Protein AF-A0A1R0Y9J0-F1 (afdb_monomer_lite)

Organism: NCBI:txid189426

Foldseek 3Di:
DVVVVVVVLVVVCVVCVVVVHDQPDDPDDFAAEAAQPPRHGDDDSSRRVDHHDYDDDPVRVVVVVD

pLDDT: mean 87.8, std 8.11, range [54.44, 95.56]

InterPro domains:
  IPR013610 ArdC, N-terminal ssDNA binding domain [PF08401] (5-60)

Structure (mmCIF, N/CA/C/O bac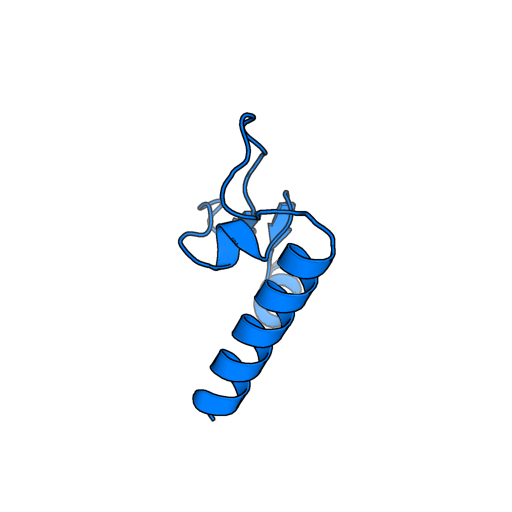kbone):
data_AF-A0A1R0Y9J0-F1
#
_entry.id   AF-A0A1R0Y9J0-F1
#
loop_
_atom_site.group_PDB
_atom_site.id
_atom_site.type_symbol
_atom_site.label_atom_id
_atom_site.label_alt_id
_atom_site.label_comp_id
_atom_site.label_asym_id
_atom_site.label_entity_id
_atom_site.label_seq_id
_atom_site.pdbx_PDB_ins_code
_atom_site.Cartn_x
_atom_site.Cartn_y
_atom_site.Cartn_z
_atom_site.occupancy
_atom_site.B_iso_or_equiv
_atom_site.auth_seq_id
_atom_site.auth_comp_id
_atom_site.auth_asym_id
_atom_site.auth_atom_id
_atom_site.pdbx_PDB_model_num
ATOM 1 N N . MET A 1 1 ? 17.539 -2.242 6.722 1.00 61.97 1 MET A N 1
ATOM 2 C CA . MET A 1 1 ? 16.118 -2.658 6.856 1.00 61.97 1 MET A CA 1
ATOM 3 C C . MET A 1 1 ? 15.249 -2.064 5.750 1.00 61.97 1 MET A C 1
ATOM 5 O O . MET A 1 1 ? 14.483 -2.797 5.141 1.00 61.97 1 MET A O 1
ATOM 9 N N . SER A 1 2 ? 15.387 -0.762 5.474 1.00 74.38 2 SER A N 1
ATOM 10 C CA . SER A 1 2 ? 14.710 -0.049 4.380 1.00 74.38 2 SER A CA 1
ATOM 11 C C . SER A 1 2 ? 14.898 -0.708 3.016 1.00 74.38 2 SER A C 1
ATOM 13 O O . SER A 1 2 ? 13.931 -0.897 2.291 1.00 74.38 2 SER A O 1
ATOM 15 N N . ASP A 1 3 ? 16.124 -1.117 2.701 1.00 87.69 3 ASP A N 1
ATOM 16 C CA . ASP A 1 3 ? 16.473 -1.556 1.345 1.00 87.69 3 ASP A CA 1
ATOM 17 C C . ASP A 1 3 ? 15.805 -2.884 0.983 1.00 87.69 3 ASP A C 1
ATOM 19 O O . ASP A 1 3 ? 15.394 -3.085 -0.155 1.00 87.69 3 ASP A O 1
ATOM 23 N N . ILE A 1 4 ? 15.581 -3.750 1.978 1.00 94.00 4 ILE A N 1
ATOM 24 C CA . ILE A 1 4 ? 14.824 -4.998 1.813 1.00 94.00 4 ILE A CA 1
ATOM 25 C C . ILE A 1 4 ? 13.350 -4.691 1.508 1.00 94.00 4 ILE A C 1
ATOM 27 O O . ILE A 1 4 ? 12.768 -5.300 0.614 1.00 94.00 4 ILE A O 1
ATOM 31 N N . ILE A 1 5 ? 12.747 -3.724 2.214 1.00 92.06 5 ILE A N 1
ATOM 32 C CA . ILE A 1 5 ? 11.357 -3.296 1.981 1.00 92.06 5 ILE A CA 1
ATOM 33 C C . ILE A 1 5 ? 11.221 -2.668 0.589 1.00 92.06 5 ILE A C 1
ATOM 35 O O . ILE A 1 5 ? 10.311 -3.023 -0.159 1.00 92.06 5 ILE A O 1
ATOM 39 N N . TYR A 1 6 ? 12.132 -1.765 0.219 1.00 92.94 6 TYR A N 1
ATOM 40 C CA . TYR A 1 6 ? 12.119 -1.126 -1.095 1.00 92.94 6 TYR A CA 1
ATOM 41 C C . TYR A 1 6 ? 12.317 -2.140 -2.220 1.00 92.94 6 TYR A C 1
ATOM 43 O O . TYR A 1 6 ? 11.569 -2.105 -3.198 1.00 92.94 6 TYR A O 1
ATOM 51 N N . GLY A 1 7 ? 13.250 -3.081 -2.059 1.00 95.56 7 GLY A N 1
ATOM 52 C CA . GLY A 1 7 ? 13.466 -4.171 -3.008 1.00 95.56 7 GLY A CA 1
ATOM 53 C C . GLY A 1 7 ? 12.220 -5.038 -3.174 1.00 95.56 7 GLY A C 1
ATOM 54 O O . GLY A 1 7 ? 11.778 -5.276 -4.293 1.00 95.56 7 GLY A O 1
ATOM 55 N N . MET A 1 8 ? 11.580 -5.429 -2.070 1.00 94.31 8 MET A N 1
ATOM 56 C CA . MET A 1 8 ? 10.351 -6.228 -2.100 1.00 94.31 8 MET A CA 1
ATOM 57 C C . MET A 1 8 ? 9.199 -5.511 -2.818 1.00 94.31 8 MET A C 1
ATOM 59 O O . MET A 1 8 ? 8.510 -6.116 -3.639 1.00 94.31 8 MET A O 1
ATOM 63 N N . ILE A 1 9 ? 8.993 -4.219 -2.539 1.00 91.88 9 ILE A N 1
ATOM 64 C CA . ILE A 1 9 ? 7.960 -3.417 -3.213 1.00 91.88 9 ILE A CA 1
ATOM 65 C C . ILE A 1 9 ? 8.279 -3.281 -4.705 1.00 91.88 9 ILE A C 1
ATOM 67 O O . ILE A 1 9 ? 7.383 -3.428 -5.534 1.00 91.88 9 ILE A O 1
ATOM 71 N N . THR A 1 10 ? 9.544 -3.033 -5.045 1.00 93.25 10 THR A N 1
ATOM 72 C CA . THR A 1 10 ? 9.999 -2.895 -6.434 1.00 93.25 10 THR A CA 1
ATOM 73 C C . THR A 1 10 ? 9.767 -4.181 -7.218 1.00 93.25 10 THR A C 1
ATOM 75 O O . THR A 1 10 ? 9.149 -4.138 -8.278 1.00 93.25 10 THR A O 1
ATOM 78 N N . ASN A 1 11 ? 10.160 -5.331 -6.668 1.00 94.75 11 ASN A N 1
ATOM 79 C CA . ASN A 1 11 ? 9.965 -6.630 -7.311 1.00 94.75 11 ASN A CA 1
ATOM 80 C C . ASN A 1 11 ? 8.482 -6.924 -7.541 1.00 94.75 11 ASN A C 1
ATOM 82 O O . ASN A 1 11 ? 8.087 -7.288 -8.643 1.00 94.75 11 ASN A O 1
ATOM 86 N N . ARG A 1 12 ? 7.630 -6.650 -6.546 1.00 92.25 12 ARG A N 1
ATOM 87 C CA . ARG A 1 12 ? 6.180 -6.804 -6.702 1.00 92.25 12 ARG A CA 1
ATOM 88 C C . ARG A 1 12 ? 5.607 -5.904 -7.800 1.00 92.25 12 ARG A C 1
ATOM 90 O O . ARG A 1 12 ? 4.667 -6.301 -8.482 1.00 92.25 12 ARG A 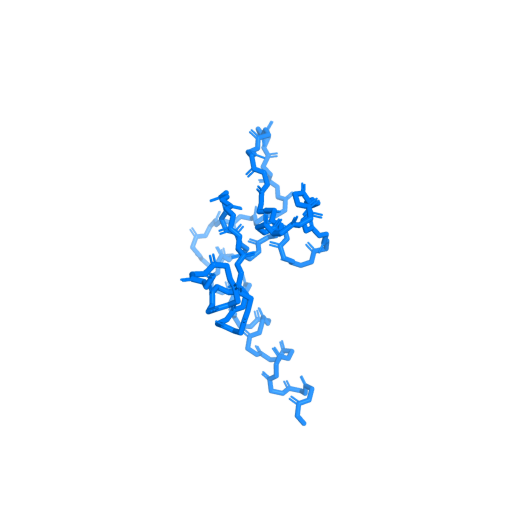O 1
ATOM 97 N N . MET A 1 13 ? 6.145 -4.696 -7.979 1.00 91.69 13 MET A N 1
ATOM 98 C CA . MET A 1 13 ? 5.746 -3.824 -9.088 1.00 91.69 13 MET A CA 1
ATOM 99 C C . MET A 1 13 ? 6.186 -4.383 -10.440 1.00 91.69 13 MET A C 1
ATOM 101 O O . MET A 1 13 ? 5.390 -4.362 -11.374 1.00 91.69 13 MET A O 1
ATOM 105 N N . ILE A 1 14 ? 7.410 -4.907 -10.538 1.00 93.88 14 ILE A N 1
ATOM 106 C CA . ILE A 1 14 ? 7.922 -5.544 -11.758 1.00 93.88 14 ILE A CA 1
ATOM 107 C C . ILE A 1 14 ? 7.030 -6.730 -12.146 1.00 93.88 14 ILE A C 1
ATOM 109 O O . ILE A 1 14 ? 6.541 -6.768 -13.269 1.00 93.88 14 ILE A O 1
ATOM 113 N N . GLU A 1 15 ? 6.696 -7.613 -11.203 1.00 93.31 15 GLU A N 1
ATOM 114 C CA . GLU A 1 15 ? 5.810 -8.760 -11.454 1.00 93.31 15 GLU A CA 1
ATOM 115 C C . GLU A 1 15 ? 4.418 -8.351 -11.968 1.00 93.31 15 GLU A C 1
ATOM 117 O O . GLU A 1 15 ? 3.818 -9.039 -12.796 1.00 93.31 15 GLU A O 1
ATOM 122 N N . LEU A 1 16 ? 3.860 -7.242 -11.465 1.00 89.06 16 LEU A N 1
ATOM 123 C CA . LEU A 1 16 ? 2.573 -6.723 -11.942 1.00 89.06 16 LEU A CA 1
ATOM 124 C C . LEU A 1 16 ? 2.674 -6.208 -13.384 1.00 89.06 16 LEU A C 1
ATOM 126 O O . LEU A 1 16 ? 1.767 -6.455 -14.182 1.00 89.06 16 LEU A O 1
ATOM 130 N N . LEU A 1 17 ? 3.781 -5.538 -13.717 1.00 91.69 17 LEU A N 1
ATOM 131 C CA . LEU A 1 17 ? 4.053 -5.037 -15.063 1.00 91.69 17 LEU A CA 1
ATOM 132 C C . LEU A 1 17 ? 4.286 -6.176 -16.060 1.00 91.69 17 LEU A C 1
ATOM 134 O O . LEU A 1 17 ? 3.750 -6.124 -17.164 1.00 91.69 17 LEU A O 1
ATOM 138 N N . GLU A 1 18 ? 5.017 -7.220 -15.669 1.00 93.81 18 GLU A N 1
ATOM 139 C CA . GLU A 1 18 ? 5.244 -8.420 -16.489 1.00 93.81 18 GLU A CA 1
ATOM 140 C C . GLU A 1 18 ? 3.938 -9.155 -16.815 1.00 93.81 18 GLU A C 1
ATOM 142 O O . GLU A 1 18 ? 3.767 -9.670 -17.916 1.00 93.81 18 GLU A O 1
ATOM 147 N N . LYS A 1 19 ? 2.963 -9.128 -15.899 1.00 90.56 19 LYS A N 1
ATOM 148 C CA . LYS A 1 19 ? 1.601 -9.642 -16.131 1.00 90.56 19 LYS A CA 1
ATOM 149 C C . LYS A 1 19 ? 0.754 -8.746 -17.049 1.00 90.56 19 LYS A C 1
ATOM 151 O O . LYS A 1 19 ? -0.423 -9.032 -17.259 1.00 90.56 19 LYS A O 1
ATOM 156 N N . GLY A 1 20 ? 1.315 -7.653 -17.572 1.00 85.75 20 GLY A N 1
ATOM 157 C CA . GLY A 1 20 ? 0.637 -6.694 -18.447 1.00 85.75 20 GLY A CA 1
ATOM 158 C C . GLY A 1 20 ? -0.262 -5.694 -17.713 1.00 85.75 20 GLY A C 1
ATOM 159 O O . GLY A 1 20 ? -0.949 -4.895 -18.350 1.00 85.75 20 GLY A O 1
ATOM 160 N N . GLY A 1 21 ? -0.273 -5.709 -16.377 1.00 83.62 21 GLY A N 1
ATOM 161 C CA . GLY A 1 21 ? -1.070 -4.795 -15.568 1.00 83.62 21 GLY A CA 1
ATOM 162 C C . GLY A 1 21 ? -0.272 -3.553 -15.185 1.00 83.62 21 GLY A C 1
ATOM 163 O O . GLY A 1 21 ? 0.664 -3.645 -14.401 1.00 83.62 21 GLY A O 1
ATOM 164 N N . VAL A 1 22 ? -0.667 -2.370 -15.669 1.00 86.06 22 VAL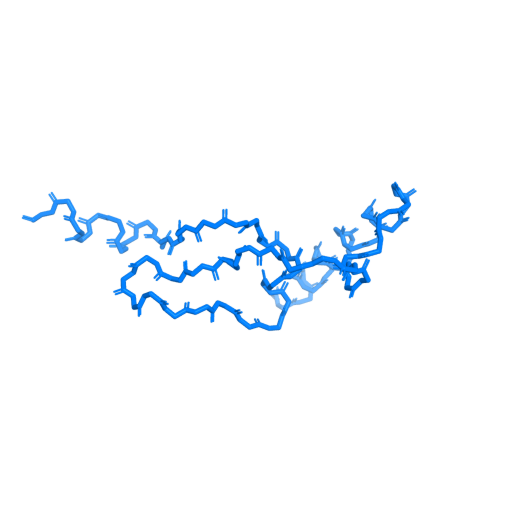 A N 1
ATOM 165 C CA . VAL A 1 22 ? -0.060 -1.095 -15.241 1.00 86.06 22 VAL A CA 1
ATOM 166 C C . VAL A 1 22 ? -0.828 -0.538 -14.031 1.00 86.06 22 VAL A C 1
ATOM 168 O O . VAL A 1 22 ? -1.911 0.025 -14.210 1.00 86.06 22 VAL A O 1
ATOM 171 N N . PRO A 1 23 ? -0.307 -0.626 -12.789 1.00 77.56 23 PRO A N 1
ATOM 172 C CA . PRO A 1 23 ? -1.111 -0.411 -11.574 1.00 77.56 23 PRO A CA 1
ATOM 173 C C . PRO A 1 23 ? -1.676 1.011 -11.428 1.00 77.56 23 PRO A C 1
ATOM 175 O O . PRO A 1 23 ? -2.748 1.219 -10.846 1.00 77.56 23 PRO A O 1
ATOM 178 N N . TRP A 1 24 ? -0.952 2.003 -11.957 1.00 86.06 24 TRP A N 1
ATOM 179 C CA . TRP A 1 24 ? -1.318 3.424 -11.920 1.00 86.06 24 TRP A CA 1
ATOM 180 C C . TRP A 1 24 ? -2.149 3.885 -13.124 1.00 86.06 24 TRP A C 1
ATOM 182 O O . TRP A 1 24 ? -2.670 4.996 -13.104 1.00 86.06 24 TRP A O 1
ATOM 192 N N . ARG A 1 25 ? -2.299 3.060 -14.168 1.00 84.06 25 ARG A N 1
ATOM 193 C CA . ARG A 1 25 ? -3.142 3.375 -15.329 1.00 84.06 25 ARG A CA 1
ATOM 194 C C . ARG A 1 25 ? -4.417 2.549 -15.265 1.00 84.06 25 ARG A C 1
ATOM 196 O O . ARG A 1 25 ? -4.494 1.459 -15.816 1.00 84.06 25 ARG A O 1
ATOM 203 N N . ARG A 1 26 ? -5.427 3.090 -14.586 1.00 79.94 26 ARG A N 1
ATOM 204 C CA . ARG A 1 26 ? -6.781 2.527 -14.539 1.00 79.94 26 ARG A CA 1
ATOM 205 C C . ARG A 1 26 ? -7.772 3.594 -15.019 1.00 79.94 26 ARG A C 1
ATOM 207 O O . ARG A 1 26 ? -7.802 4.664 -14.415 1.00 79.94 26 ARG A O 1
ATOM 214 N N . PRO A 1 27 ? -8.556 3.351 -16.088 1.00 82.44 27 PRO A N 1
ATOM 215 C CA . PRO A 1 27 ? -9.508 4.340 -16.601 1.00 82.44 27 PRO A CA 1
ATOM 216 C C . PRO A 1 27 ? -10.794 4.437 -15.762 1.00 82.44 27 PRO A C 1
ATOM 218 O O . PRO A 1 27 ? -11.589 5.351 -15.957 1.00 82.44 27 PRO A O 1
ATOM 221 N N . TRP A 1 28 ? -10.998 3.525 -14.810 1.00 81.94 28 TRP A N 1
ATOM 222 C CA . TRP A 1 28 ? -12.134 3.511 -13.888 1.00 81.94 28 TRP A CA 1
ATOM 223 C C . TRP A 1 28 ? -11.706 3.849 -12.454 1.00 81.94 28 TRP A C 1
ATOM 225 O O . TRP A 1 28 ? -10.574 3.589 -12.037 1.00 81.94 28 TRP A O 1
ATOM 235 N N . LYS A 1 29 ? -12.641 4.394 -11.667 1.00 75.12 29 LYS A N 1
ATOM 236 C CA . LYS A 1 29 ? -12.468 4.587 -10.221 1.00 75.12 29 LYS A CA 1
ATOM 237 C C . LYS A 1 29 ? -12.832 3.296 -9.490 1.00 75.12 29 LYS A C 1
ATOM 239 O O . LYS A 1 29 ? -13.884 2.722 -9.740 1.00 75.12 29 LYS A O 1
ATOM 244 N N . VAL A 1 30 ? -11.976 2.862 -8.572 1.00 72.62 30 VAL A N 1
ATOM 245 C CA . VAL A 1 30 ? -12.249 1.749 -7.650 1.00 72.62 30 VAL A CA 1
ATOM 246 C C . VAL A 1 30 ? -12.383 2.338 -6.247 1.00 72.62 30 VAL A C 1
ATOM 248 O O . VAL A 1 30 ? -11.682 3.303 -5.931 1.00 72.62 30 VAL A O 1
ATOM 251 N N . GLY A 1 31 ? -13.262 1.776 -5.410 1.00 75.94 31 GLY A N 1
ATOM 252 C CA . GLY A 1 31 ? -13.258 2.069 -3.975 1.00 75.94 31 GLY A CA 1
ATOM 253 C C . GLY A 1 31 ? -11.849 1.855 -3.413 1.00 75.94 31 GLY A C 1
ATOM 254 O O . GLY A 1 31 ? -11.210 0.847 -3.700 1.00 75.94 31 GLY A O 1
ATOM 255 N N . GLY A 1 32 ? -11.308 2.845 -2.709 1.00 85.25 32 GLY A N 1
ATOM 256 C CA . GLY A 1 32 ? -9.940 2.769 -2.200 1.00 85.25 32 GLY A CA 1
ATOM 257 C C . GLY A 1 32 ? -9.838 1.885 -0.961 1.00 85.25 32 GLY A C 1
ATOM 258 O O . GLY A 1 32 ? -10.823 1.663 -0.261 1.00 85.25 32 GLY A O 1
ATOM 259 N N . ALA A 1 33 ? -8.623 1.438 -0.653 1.00 93.00 33 ALA A N 1
ATOM 260 C CA . ALA A 1 33 ? -8.311 0.948 0.680 1.00 93.00 33 ALA A CA 1
ATOM 261 C C . ALA A 1 33 ? -8.487 2.086 1.696 1.00 93.00 33 ALA A C 1
ATOM 263 O O . ALA A 1 33 ? -7.917 3.172 1.518 1.00 93.00 33 ALA A O 1
ATOM 264 N N . VAL A 1 34 ? -9.219 1.833 2.777 1.00 94.44 34 VAL A N 1
ATOM 265 C CA . VAL A 1 34 ? -9.399 2.774 3.887 1.00 94.44 34 VAL A CA 1
ATOM 266 C C . VAL A 1 34 ? -8.886 2.173 5.184 1.00 94.44 34 VAL A C 1
ATOM 268 O O . VAL A 1 34 ? -8.853 0.957 5.375 1.00 94.44 34 VAL A O 1
ATOM 271 N N . ASN A 1 35 ? -8.448 3.033 6.094 1.00 94.06 35 ASN A N 1
ATOM 272 C CA . ASN A 1 35 ? -8.141 2.600 7.445 1.00 94.06 35 ASN A CA 1
ATOM 273 C C . ASN A 1 35 ? -9.444 2.306 8.204 1.00 94.06 35 ASN A C 1
ATOM 275 O O . ASN A 1 35 ? -10.269 3.206 8.322 1.00 94.06 35 ASN A O 1
ATOM 279 N N . LEU A 1 36 ? -9.576 1.105 8.776 1.00 92.44 36 LEU A N 1
ATOM 280 C CA . LEU A 1 36 ? -10.789 0.644 9.469 1.00 92.44 36 LEU A CA 1
ATOM 281 C C . LEU A 1 36 ? -11.289 1.645 10.526 1.00 92.44 36 LEU A C 1
ATOM 283 O O . LEU A 1 36 ? -12.463 1.992 10.564 1.00 92.44 36 LEU A O 1
ATOM 287 N N . LYS A 1 37 ? -10.379 2.163 11.358 1.00 91.56 37 LYS A N 1
ATOM 288 C CA . LYS A 1 37 ? -10.734 3.035 12.486 1.00 91.56 37 LYS A CA 1
ATOM 289 C C . LYS A 1 37 ? -11.097 4.457 12.062 1.00 91.56 37 LYS A C 1
ATOM 291 O O . LYS A 1 37 ? -12.027 5.053 12.587 1.00 91.56 37 LYS A O 1
ATOM 296 N N . THR A 1 38 ? -10.297 5.052 11.180 1.00 91.50 38 THR A N 1
ATOM 297 C CA . THR A 1 3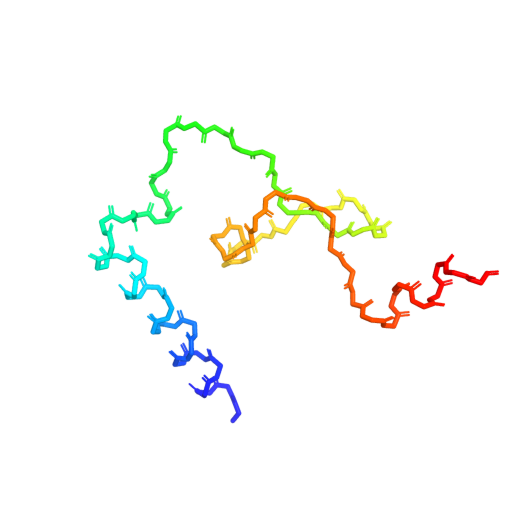8 ? -10.442 6.475 10.815 1.00 91.50 38 THR A CA 1
ATOM 298 C C . THR A 1 38 ? -11.274 6.698 9.562 1.00 91.50 38 THR A C 1
ATOM 300 O O . THR A 1 38 ? -11.577 7.847 9.252 1.00 91.50 38 THR A O 1
ATOM 303 N N . GLN A 1 39 ? -11.576 5.632 8.815 1.00 92.50 39 GLN A N 1
ATOM 304 C CA . GLN A 1 39 ? -12.263 5.664 7.521 1.00 92.50 39 GLN A CA 1
ATOM 305 C C . GLN A 1 39 ? -11.556 6.535 6.468 1.00 92.50 39 GLN A C 1
ATOM 307 O O . GLN A 1 39 ? -12.102 6.868 5.417 1.00 92.50 39 GLN A O 1
ATOM 312 N N . LYS A 1 40 ? -10.292 6.908 6.720 1.00 93.00 40 LYS A N 1
ATOM 313 C CA . LYS A 1 40 ? -9.499 7.724 5.803 1.00 93.00 40 LYS A CA 1
ATOM 314 C C . LYS A 1 40 ? -8.887 6.844 4.712 1.00 93.00 40 LYS A C 1
ATOM 316 O O . LYS A 1 40 ? -8.281 5.818 5.042 1.00 93.00 40 LYS A O 1
ATOM 321 N N . PRO A 1 41 ? -8.970 7.254 3.435 1.00 93.19 41 PRO A N 1
ATOM 322 C CA . PRO A 1 41 ? -8.349 6.524 2.342 1.00 93.19 41 PRO A CA 1
ATOM 323 C C . PRO A 1 41 ? -6.824 6.589 2.428 1.00 93.19 41 PRO A C 1
ATOM 325 O O . PRO A 1 41 ? -6.238 7.645 2.699 1.00 93.19 41 PRO A O 1
ATOM 328 N N . TYR A 1 42 ? -6.179 5.457 2.156 1.00 94.12 42 TYR A N 1
ATOM 329 C CA . TYR A 1 42 ? -4.728 5.393 2.037 1.00 94.12 42 TYR A CA 1
ATOM 330 C C . TYR A 1 42 ? -4.234 6.160 0.803 1.00 94.12 42 TYR A C 1
ATOM 332 O O . TYR A 1 42 ? -4.931 6.291 -0.205 1.00 94.12 42 TYR A O 1
ATOM 340 N N . ARG A 1 43 ? -3.000 6.668 0.888 1.00 90.75 43 ARG A N 1
ATOM 341 C CA . ARG A 1 43 ? -2.357 7.494 -0.143 1.00 90.75 43 ARG A CA 1
ATOM 342 C C . ARG A 1 43 ? -1.068 6.847 -0.650 1.00 90.75 43 ARG A C 1
ATOM 344 O O . ARG A 1 43 ? -0.469 6.016 0.033 1.00 90.75 43 ARG A O 1
ATOM 351 N N . GLY A 1 44 ? -0.614 7.290 -1.821 1.00 90.00 44 GLY A N 1
ATOM 352 C CA . GLY A 1 44 ? 0.671 6.893 -2.393 1.00 90.00 44 GLY A CA 1
ATOM 353 C C . GLY A 1 44 ? 0.697 5.420 -2.799 1.00 90.00 44 GLY A C 1
ATOM 354 O O . GLY A 1 44 ? -0.239 4.919 -3.417 1.00 90.00 44 GLY A O 1
ATOM 355 N N . ILE A 1 45 ? 1.775 4.719 -2.441 1.00 89.75 45 ILE A N 1
ATOM 356 C CA . ILE A 1 45 ? 2.017 3.337 -2.880 1.00 89.75 45 ILE A CA 1
ATOM 357 C C . ILE A 1 45 ? 0.926 2.359 -2.420 1.00 89.75 45 ILE A C 1
ATOM 359 O O . ILE A 1 45 ? 0.584 1.421 -3.136 1.00 89.75 45 ILE A O 1
ATOM 363 N N . ASN A 1 46 ? 0.301 2.621 -1.270 1.00 90.50 46 ASN A N 1
ATOM 364 C CA . ASN A 1 46 ? -0.775 1.788 -0.738 1.00 90.50 46 ASN A CA 1
ATOM 365 C C . ASN A 1 46 ? -2.019 1.798 -1.636 1.00 90.50 46 ASN A C 1
ATOM 367 O O . ASN A 1 46 ? -2.734 0.807 -1.679 1.00 90.50 46 ASN A O 1
ATOM 371 N N . THR A 1 47 ? -2.252 2.863 -2.407 1.00 87.50 47 THR A N 1
ATOM 372 C CA . THR A 1 47 ? -3.352 2.933 -3.386 1.00 87.50 47 THR A CA 1
ATOM 373 C C . THR A 1 47 ? -3.137 1.989 -4.580 1.00 87.50 47 THR A C 1
ATOM 375 O O . THR A 1 47 ? -4.083 1.628 -5.285 1.00 87.50 47 THR A O 1
ATOM 378 N N . LEU A 1 48 ? -1.884 1.600 -4.831 1.00 87.62 48 LEU A N 1
ATOM 379 C CA . LEU A 1 48 ? -1.514 0.661 -5.888 1.00 87.62 48 LEU A CA 1
ATOM 380 C C . LEU A 1 48 ? -1.428 -0.776 -5.366 1.00 87.62 48 LEU A C 1
ATOM 382 O O . LEU A 1 48 ? -1.802 -1.702 -6.078 1.00 87.62 48 LEU A O 1
ATOM 386 N N . LEU A 1 49 ? -0.927 -0.954 -4.142 1.00 88.50 49 LEU A N 1
ATOM 387 C CA . LEU A 1 49 ? -0.658 -2.271 -3.562 1.00 88.50 49 LEU A CA 1
ATOM 388 C C . LEU A 1 49 ? -1.869 -2.906 -2.873 1.00 88.50 49 LEU A C 1
ATOM 390 O O . LEU A 1 49 ? -1.966 -4.134 -2.844 1.00 88.50 49 LEU A O 1
ATOM 394 N N . LEU A 1 50 ? -2.752 -2.096 -2.284 1.00 89.19 50 LEU A N 1
ATOM 395 C CA . LEU A 1 50 ? -3.926 -2.578 -1.562 1.00 89.19 50 LEU A CA 1
ATOM 396 C C . LEU A 1 50 ? -5.149 -2.632 -2.480 1.00 89.19 50 LEU A C 1
ATOM 398 O O . LEU A 1 50 ? -5.339 -1.780 -3.352 1.00 89.19 50 LEU A O 1
ATOM 402 N N . GLY A 1 51 ? -5.986 -3.641 -2.252 1.00 87.62 51 GLY A N 1
ATOM 403 C CA . GLY A 1 51 ? -7.300 -3.742 -2.873 1.00 87.62 51 GLY A CA 1
ATOM 404 C C . GLY A 1 51 ? -8.332 -2.830 -2.194 1.00 87.62 51 GLY A C 1
ATOM 405 O O . GLY A 1 51 ? -8.037 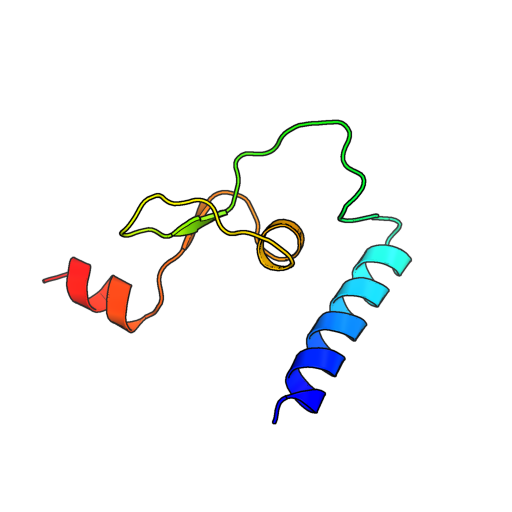-2.216 -1.168 1.00 87.62 51 GLY A O 1
ATOM 406 N N . PRO A 1 52 ? -9.547 -2.724 -2.757 1.00 89.75 52 PRO A N 1
ATOM 407 C CA . PRO A 1 52 ? -10.673 -2.090 -2.072 1.00 89.75 52 PRO A CA 1
ATOM 408 C C . PRO A 1 52 ? -10.956 -2.789 -0.737 1.00 89.75 52 PRO A C 1
ATOM 410 O O . PRO A 1 52 ? -10.965 -4.018 -0.681 1.00 89.75 52 PRO A O 1
ATOM 413 N N . GLY A 1 53 ? -11.230 -2.017 0.316 1.00 92.44 53 GLY A N 1
ATOM 414 C CA . GLY A 1 53 ? -11.650 -2.564 1.607 1.00 92.44 53 GLY A CA 1
ATOM 415 C C . GLY A 1 53 ? -11.137 -1.788 2.814 1.00 92.44 53 GLY A C 1
ATOM 416 O O . GLY A 1 53 ? -10.414 -0.795 2.688 1.00 92.44 53 GLY A O 1
ATOM 417 N N . GLU A 1 54 ? -11.519 -2.266 3.993 1.00 93.94 54 GLU A N 1
ATOM 418 C CA . GLU A 1 54 ? -11.101 -1.714 5.277 1.00 93.94 54 GLU A CA 1
ATOM 419 C C . GLU A 1 54 ? -9.913 -2.501 5.829 1.00 93.94 54 GLU A C 1
ATOM 421 O O . GLU A 1 54 ? -9.926 -3.730 5.880 1.00 93.94 54 GLU A O 1
ATOM 426 N N . TYR A 1 55 ? -8.871 -1.788 6.250 1.00 94.94 55 TYR A N 1
ATOM 427 C CA . TYR A 1 55 ? -7.644 -2.397 6.752 1.00 94.94 55 TYR A CA 1
ATOM 428 C C . TYR A 1 55 ? -7.356 -1.956 8.182 1.00 94.94 55 TYR A C 1
ATOM 430 O O . TYR A 1 55 ? -7.404 -0.767 8.518 1.00 94.94 55 TYR A O 1
ATOM 438 N N . ALA A 1 56 ? -6.976 -2.925 9.009 1.00 94.38 56 ALA A N 1
ATOM 439 C CA . ALA A 1 56 ? -6.532 -2.721 10.377 1.00 94.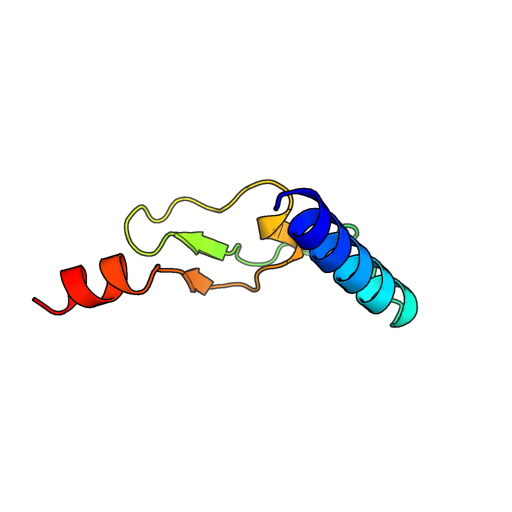38 56 ALA A CA 1
ATOM 440 C C . ALA A 1 56 ? -5.242 -3.495 10.640 1.00 94.38 56 ALA A C 1
ATOM 442 O O . ALA A 1 56 ? -5.019 -4.583 10.113 1.00 94.38 56 ALA A O 1
ATOM 443 N N . SER A 1 57 ? -4.388 -2.938 11.494 1.00 93.62 57 SER A N 1
ATOM 444 C CA . SER A 1 57 ? -3.318 -3.726 12.104 1.00 93.62 57 SER A CA 1
ATOM 445 C C . SER A 1 57 ? -3.897 -4.694 13.137 1.00 93.62 57 SER A C 1
ATOM 447 O O . SER A 1 57 ? -4.937 -4.425 13.736 1.00 93.62 57 SER A O 1
ATOM 449 N N . PHE A 1 58 ? -3.177 -5.777 13.427 1.00 92.81 58 PHE A N 1
ATOM 450 C CA . PHE A 1 58 ? -3.601 -6.767 14.423 1.00 92.81 58 PHE A CA 1
ATOM 451 C C . PHE A 1 58 ? -3.941 -6.143 15.789 1.00 92.81 58 PHE A C 1
ATOM 453 O O . PHE A 1 58 ? -4.937 -6.492 16.414 1.00 92.81 58 PHE A O 1
ATOM 460 N N . LYS A 1 59 ? -3.148 -5.159 16.238 1.00 93.06 59 LYS A N 1
ATOM 461 C CA . LYS A 1 59 ? -3.403 -4.447 17.501 1.00 93.06 59 LYS A CA 1
ATOM 462 C C . LYS A 1 59 ? -4.682 -3.608 17.461 1.00 93.06 59 LYS A C 1
ATOM 464 O O . LYS A 1 59 ? -5.336 -3.485 18.486 1.00 93.06 59 LYS A O 1
ATOM 469 N N . GLN A 1 60 ? -5.010 -3.019 16.309 1.00 89.69 60 GLN A N 1
ATOM 470 C CA . GLN A 1 60 ? -6.247 -2.256 16.128 1.00 89.69 60 GLN A CA 1
ATOM 471 C C . GLN A 1 60 ? -7.461 -3.184 16.114 1.00 89.69 60 GLN A C 1
ATOM 473 O O . GLN A 1 60 ? -8.414 -2.904 16.823 1.00 89.69 60 GLN A O 1
ATOM 478 N N . ALA A 1 61 ? -7.393 -4.306 15.392 1.00 90.38 61 ALA A N 1
ATOM 479 C CA . ALA A 1 61 ? -8.473 -5.293 15.366 1.00 90.38 61 ALA A CA 1
ATOM 480 C C . ALA A 1 61 ? -8.775 -5.837 16.773 1.00 90.38 61 ALA A C 1
ATOM 482 O O . ALA A 1 61 ? -9.910 -5.795 17.228 1.00 90.38 61 ALA A O 1
ATOM 483 N N . LYS A 1 62 ? -7.733 -6.218 17.522 1.00 90.19 62 LYS A N 1
ATOM 484 C CA . LYS A 1 62 ? -7.874 -6.706 18.903 1.00 90.19 62 LYS A CA 1
ATOM 485 C C . LYS A 1 62 ? -8.427 -5.658 19.881 1.00 90.19 62 LYS A C 1
ATOM 487 O O . LYS A 1 62 ? -8.951 -6.017 20.932 1.00 90.19 62 LYS A O 1
ATOM 492 N N . LEU A 1 63 ? -8.235 -4.371 19.593 1.00 86.12 63 LEU A N 1
ATOM 493 C CA . LEU A 1 63 ? -8.777 -3.289 20.415 1.00 86.12 63 LEU A CA 1
ATOM 494 C C . LEU A 1 63 ? -10.279 -3.099 20.176 1.00 86.12 63 LEU A C 1
ATOM 496 O O . LEU A 1 63 ? -10.968 -2.715 21.108 1.00 86.12 63 LEU A O 1
ATOM 500 N N . GLU A 1 64 ? -10.753 -3.370 18.961 1.00 72.88 64 GLU A N 1
ATOM 501 C CA . GLU A 1 64 ? -12.161 -3.230 18.571 1.00 72.88 64 GLU A CA 1
ATOM 502 C C . GLU A 1 64 ? -13.031 -4.403 19.061 1.00 72.88 64 GLU A C 1
ATOM 504 O O . GLU A 1 64 ? -14.229 -4.251 19.249 1.00 72.88 64 GLU A O 1
ATOM 509 N N . GLU A 1 65 ? -12.434 -5.578 19.294 1.00 69.56 65 GLU A N 1
ATOM 510 C CA . GLU A 1 65 ? -13.120 -6.774 19.820 1.00 69.56 65 GLU A CA 1
ATOM 511 C C . GLU A 1 65 ? -13.395 -6.732 21.340 1.00 69.56 65 GLU A C 1
ATOM 513 O O . GLU A 1 65 ? -13.918 -7.699 21.897 1.00 69.56 65 GLU A O 1
ATOM 518 N N . ARG A 1 66 ? -13.006 -5.656 22.032 1.00 54.44 66 ARG A N 1
ATOM 519 C CA . ARG A 1 66 ? -13.179 -5.464 23.481 1.00 54.44 66 ARG A CA 1
ATOM 520 C C . ARG A 1 66 ? -14.254 -4.437 23.783 1.00 54.44 66 ARG A C 1
ATOM 522 O O . ARG A 1 66 ? -14.989 -4.681 24.763 1.00 54.44 66 ARG A O 1
#

Secondary structure (DSSP, 8-state):
-HHHHHHHHHHHHHHHHHTT--TT--SS--PPEEETTT-PBP-TTHHHHSPSEEE--HHHHHHHT-

Sequence (66 aa):
MSDIIYGMITNRMIELLEKGGVPWRRPWKVGGAVNLKTQKPYRGINTLLLGPGEYASFKQAKLEER

Radius of gyration: 14.47 Å; chains: 1; bounding box: 30×17×42 Å